Protein AF-A0A850Q3B5-F1 (afdb_monomer)

Sequence (175 aa):
MKPNWQVRRSEFNHDWLKNMYIPKLGTWLNILDDEIEDDDFEKTFVDRIFPGFESQINEALSLPNDFINEMSPRLFINEPPLSNLDASTKDCLSELIHLLWLERYAVNNLVENACSAANEAIESYKRLQEALSSCNDTHDIEMLKPFRNLFLGLLSSCRALSKAVEKFPSEVRVV

Solvent-accessible surface area (backbone atoms only — not comparable to full-atom values): 9658 Å² total; per-residue (Å²): 128,82,48,68,57,55,55,53,49,42,50,50,40,51,56,40,40,56,67,43,49,49,51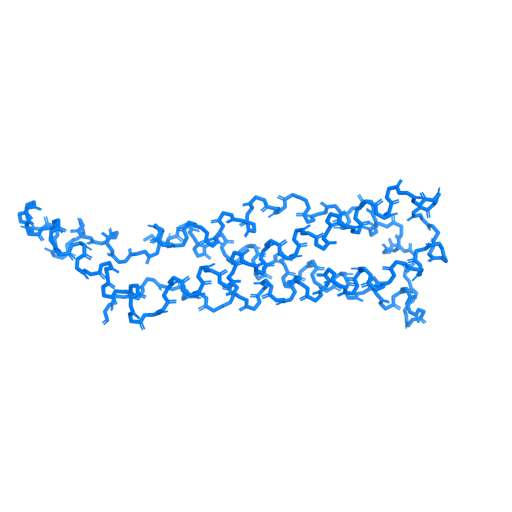,52,52,49,53,50,50,36,39,63,66,72,74,46,91,52,75,71,56,59,74,38,34,66,81,57,53,59,57,52,53,69,80,38,49,65,54,51,54,41,55,40,70,44,39,66,76,62,47,36,56,43,78,50,46,75,36,84,79,51,46,77,53,56,70,72,58,44,54,54,49,30,52,51,52,35,55,52,42,38,63,76,66,43,41,66,60,50,31,52,51,20,44,51,26,30,51,48,23,50,53,33,45,50,56,40,52,56,53,52,74,71,46,94,48,82,84,42,61,80,69,44,40,84,47,46,67,45,55,52,47,26,48,53,26,48,52,47,23,44,57,35,60,63,69,55,74,88,60,67,72,70,131

Mean predicted aligned error: 4.22 Å

Secondary structure (DSSP, 8-state):
---HHHHHHIIIIIIIIIIIIHHHHHHHHHHHTTS---HHHHHHIIIIIGGGGGGGHHHHHHHHHHHHHHH-GGGGTTSTTGGGS-HHHHHHHHHHHHHHHHHHTTHHHHHHHHHHHHHHHHHHHHHHHHHHHT-S-SS-HHHHGGGHHHHHHHHHHHHHHHHHHHTS-SS----

Foldseek 3Di:
DQQPLLVLLCCPQPVDLPPPQLVLLVVLLCVLVVNDDDLVSLQCCVPPRLCVVVVCLVSLQVSLVCCLVRQQPLVCCCPPPNVPDDPVVSVVVSVVQSVCLCVVLVSVVLSVQLNVLSVQLVVLSVVLVVVCVPQPDSSDSVSCSVCSVSSVSNSVSSVSNSVSSVSDDSHRDGD

Structure (mmCIF, N/CA/C/O backbone):
data_AF-A0A850Q3B5-F1
#
_entry.id   AF-A0A850Q3B5-F1
#
loop_
_atom_site.group_PDB
_atom_site.id
_atom_site.type_symbol
_atom_site.label_atom_id
_atom_site.label_alt_id
_atom_site.label_comp_id
_atom_site.label_asym_id
_atom_site.label_entity_id
_atom_site.label_seq_id
_atom_site.pdbx_PDB_ins_code
_atom_site.Cartn_x
_atom_site.Cartn_y
_atom_site.Cartn_z
_atom_site.occupancy
_atom_site.B_iso_or_equiv
_atom_site.auth_seq_id
_atom_site.auth_comp_id
_atom_site.auth_asym_id
_atom_site.auth_atom_id
_atom_site.pdbx_PDB_model_num
ATOM 1 N N . MET A 1 1 ? -13.998 15.457 16.163 1.00 45.38 1 MET A N 1
ATOM 2 C CA . MET A 1 1 ? -12.649 15.475 15.553 1.00 45.38 1 MET A CA 1
ATOM 3 C C . MET A 1 1 ? -12.564 14.233 14.676 1.00 45.38 1 MET A C 1
ATOM 5 O O . MET A 1 1 ? -12.919 13.175 15.180 1.00 45.38 1 MET A O 1
ATOM 9 N N . LYS A 1 2 ? -12.247 14.330 13.374 1.00 51.31 2 LYS A N 1
ATOM 10 C CA . LYS A 1 2 ? -12.023 13.105 12.581 1.00 51.31 2 LYS A CA 1
ATOM 11 C C . LYS A 1 2 ? -10.846 12.354 13.221 1.00 51.31 2 LYS A C 1
AT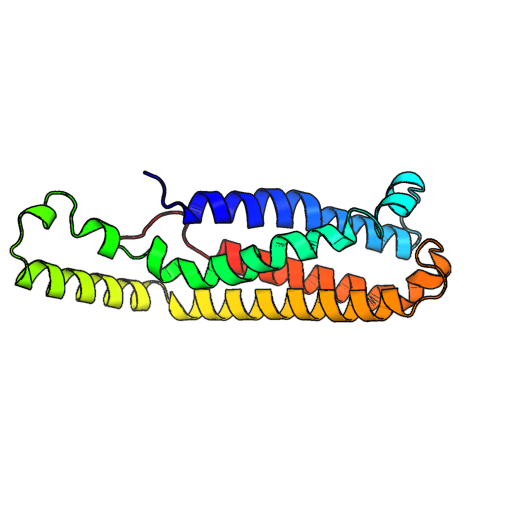OM 13 O O . LYS A 1 2 ? -9.880 13.033 13.576 1.00 51.31 2 LYS A O 1
ATOM 18 N N . PRO A 1 3 ? -10.911 11.023 13.392 1.00 60.62 3 PRO A N 1
ATOM 19 C CA . PRO A 1 3 ? -9.735 10.253 13.774 1.00 60.62 3 PRO A CA 1
ATOM 20 C C . PRO A 1 3 ? -8.606 10.585 12.797 1.00 60.62 3 PRO A C 1
ATOM 22 O O . PRO A 1 3 ? -8.846 10.617 11.585 1.00 60.62 3 PRO A O 1
ATOM 25 N N . ASN A 1 4 ? -7.417 10.879 13.325 1.00 83.56 4 ASN A N 1
ATOM 26 C CA . ASN A 1 4 ? -6.221 11.204 12.542 1.00 83.56 4 ASN A CA 1
ATOM 27 C C . ASN A 1 4 ? -6.009 10.172 11.414 1.00 83.56 4 ASN A C 1
ATOM 29 O O . ASN A 1 4 ? -5.770 10.527 10.260 1.00 83.56 4 ASN A O 1
ATOM 33 N N . TRP A 1 5 ? -6.288 8.907 11.722 1.00 91.81 5 TRP A N 1
ATOM 34 C CA . TRP A 1 5 ? -6.323 7.788 10.796 1.00 91.81 5 TRP A CA 1
ATOM 35 C C . TRP A 1 5 ? -7.065 8.023 9.470 1.00 91.81 5 TRP A C 1
ATOM 37 O O . TRP A 1 5 ? -6.540 7.690 8.412 1.00 91.81 5 TRP A O 1
ATOM 47 N N . GLN A 1 6 ? -8.272 8.603 9.467 1.00 90.69 6 GLN A N 1
ATOM 48 C CA . GLN A 1 6 ? -9.047 8.740 8.222 1.00 90.69 6 GLN A CA 1
ATOM 49 C C . GLN A 1 6 ? -8.441 9.787 7.274 1.00 90.69 6 GLN A C 1
ATOM 51 O O . GLN A 1 6 ? -8.584 9.662 6.057 1.00 90.69 6 GLN A O 1
ATOM 56 N N . VAL A 1 7 ? -7.778 10.812 7.820 1.00 92.25 7 VAL A N 1
ATOM 57 C CA . VAL A 1 7 ? -7.027 11.799 7.028 1.00 92.25 7 VAL A CA 1
ATOM 58 C C . VAL A 1 7 ? -5.812 11.116 6.409 1.00 92.25 7 VAL A C 1
ATOM 60 O O . VAL A 1 7 ? -5.720 11.062 5.186 1.00 92.25 7 VAL A O 1
ATOM 63 N N . ARG A 1 8 ? -4.989 10.469 7.242 1.00 94.69 8 ARG A N 1
ATOM 64 C CA . ARG A 1 8 ? -3.815 9.688 6.822 1.00 94.69 8 ARG A CA 1
ATOM 65 C C . ARG A 1 8 ? -4.146 8.664 5.734 1.00 94.69 8 ARG A C 1
ATOM 67 O O . ARG A 1 8 ? -3.508 8.618 4.688 1.00 94.69 8 ARG A O 1
ATOM 74 N N . ARG A 1 9 ? -5.216 7.887 5.928 1.00 95.38 9 ARG A N 1
ATOM 75 C CA . ARG A 1 9 ? -5.701 6.895 4.959 1.00 95.38 9 ARG A CA 1
ATOM 76 C C . ARG A 1 9 ? -6.092 7.535 3.627 1.00 95.38 9 ARG A C 1
ATOM 78 O O . ARG A 1 9 ? -5.839 6.942 2.581 1.00 95.38 9 ARG A O 1
ATOM 85 N N . SER A 1 10 ? -6.738 8.701 3.647 1.00 95.00 10 SER A N 1
ATOM 86 C CA . SER A 1 10 ? -7.106 9.417 2.420 1.00 95.00 10 SER A CA 1
ATOM 87 C C . SER A 1 10 ? -5.866 9.896 1.670 1.00 95.00 10 SER A C 1
ATOM 89 O O . SER A 1 10 ? -5.730 9.598 0.485 1.00 95.00 10 SER A O 1
ATOM 91 N N . GLU A 1 11 ? -4.951 10.562 2.373 1.00 95.94 11 GLU A N 1
ATOM 92 C CA . GLU A 1 11 ? -3.712 11.098 1.804 1.00 95.94 11 GLU A CA 1
ATOM 93 C C . GLU A 1 11 ? -2.846 9.978 1.212 1.00 95.94 11 GLU A C 1
ATOM 95 O O . GLU A 1 11 ? -2.442 10.038 0.050 1.00 95.94 11 GLU A O 1
ATOM 100 N N . PHE A 1 12 ? -2.633 8.899 1.970 1.00 97.56 12 PHE A N 1
ATOM 101 C CA . PHE A 1 12 ? -1.843 7.758 1.520 1.00 97.56 12 PHE A CA 1
ATOM 102 C C . PHE A 1 12 ? -2.526 6.986 0.384 1.00 97.56 12 PHE A C 1
ATOM 104 O O . PHE A 1 12 ? -1.932 6.774 -0.672 1.00 97.56 12 PHE A O 1
ATOM 111 N N . ASN A 1 13 ? -3.769 6.531 0.575 1.00 97.25 13 ASN A N 1
ATOM 112 C CA . ASN A 1 13 ? -4.390 5.603 -0.369 1.00 97.25 13 ASN A CA 1
ATOM 113 C C . ASN A 1 13 ? -5.010 6.313 -1.574 1.00 97.25 13 ASN A C 1
ATOM 115 O O . ASN A 1 13 ? -4.774 5.910 -2.710 1.00 97.25 13 ASN A O 1
ATOM 119 N N . HIS A 1 14 ? -5.833 7.338 -1.349 1.00 94.88 14 HIS A N 1
ATOM 120 C CA . HIS A 1 14 ? -6.534 8.004 -2.444 1.00 94.88 14 HIS A CA 1
ATOM 121 C C . HIS A 1 14 ? -5.609 8.961 -3.187 1.00 94.88 14 HIS A C 1
ATOM 123 O O . HIS A 1 14 ? -5.431 8.801 -4.394 1.00 94.88 14 HIS A O 1
ATOM 129 N N . ASP A 1 15 ? -5.009 9.915 -2.482 1.00 97.38 15 ASP A N 1
ATOM 130 C CA . ASP A 1 15 ? -4.280 11.003 -3.134 1.00 97.38 15 ASP A CA 1
ATOM 131 C C . ASP A 1 15 ? -2.939 10.518 -3.687 1.00 97.38 15 ASP A C 1
ATOM 133 O O . ASP A 1 15 ? -2.637 10.716 -4.866 1.00 97.38 15 ASP A O 1
ATOM 137 N N . TRP A 1 16 ? -2.157 9.817 -2.865 1.00 98.31 16 TRP A N 1
ATOM 138 C CA . TRP A 1 16 ? -0.833 9.359 -3.262 1.00 98.31 16 TRP A CA 1
ATOM 139 C C . TRP A 1 16 ? -0.862 8.036 -4.041 1.00 98.31 16 TRP A C 1
ATOM 141 O O . TRP A 1 16 ? -0.478 8.003 -5.212 1.00 98.31 16 TRP A O 1
ATOM 151 N N . LEU A 1 17 ? -1.327 6.935 -3.446 1.00 98.06 17 LEU A N 1
ATOM 152 C CA . LEU A 1 17 ? -1.172 5.602 -4.039 1.00 98.06 17 LEU A CA 1
ATOM 153 C C . LEU A 1 17 ? -2.022 5.433 -5.306 1.00 98.06 17 LEU A C 1
ATOM 155 O O . LEU A 1 17 ? -1.494 5.071 -6.358 1.00 98.06 17 LEU A O 1
ATOM 159 N N . LYS A 1 18 ? -3.330 5.707 -5.225 1.00 97.38 18 LYS A N 1
ATOM 160 C CA . LYS A 1 18 ? -4.277 5.494 -6.332 1.00 97.38 18 LYS A CA 1
ATOM 161 C C . LYS A 1 18 ? -4.218 6.553 -7.415 1.00 97.38 18 LYS A C 1
ATOM 163 O O . LYS A 1 18 ? -4.300 6.199 -8.586 1.00 97.38 18 LYS A O 1
ATOM 168 N N . ASN A 1 19 ? -4.162 7.825 -7.033 1.00 97.38 19 ASN A N 1
ATOM 169 C CA . ASN A 1 19 ? -4.299 8.919 -7.991 1.00 97.38 19 ASN A CA 1
ATOM 170 C C . ASN A 1 19 ? -2.953 9.380 -8.555 1.00 97.38 19 ASN A C 1
ATOM 172 O O . ASN A 1 19 ? -2.934 10.012 -9.608 1.00 97.38 19 ASN A O 1
ATOM 176 N N . MET A 1 20 ? -1.836 9.045 -7.901 1.00 97.38 20 MET A N 1
ATOM 177 C CA . MET A 1 20 ? -0.512 9.452 -8.363 1.00 97.38 20 MET A CA 1
ATOM 178 C C . MET A 1 20 ? 0.418 8.270 -8.664 1.00 97.38 20 MET A C 1
ATOM 180 O O . MET A 1 20 ? 0.889 8.165 -9.794 1.00 97.38 20 MET A O 1
ATOM 184 N N . TYR A 1 21 ? 0.711 7.388 -7.706 1.00 98.19 21 TYR A N 1
ATOM 185 C CA . TYR A 1 21 ? 1.782 6.393 -7.858 1.00 98.19 21 TYR A CA 1
ATOM 186 C C . TYR A 1 21 ? 1.412 5.240 -8.808 1.00 98.19 21 TYR A C 1
ATOM 188 O O . TYR A 1 21 ? 2.139 4.968 -9.763 1.00 98.19 21 TYR A O 1
ATOM 196 N N . ILE A 1 22 ? 0.253 4.600 -8.607 1.00 98.50 22 ILE A N 1
ATOM 197 C CA . ILE A 1 22 ? -0.246 3.505 -9.460 1.00 98.50 22 ILE A CA 1
ATOM 198 C C . ILE A 1 22 ? -0.412 3.937 -10.930 1.00 98.50 22 ILE A C 1
ATOM 200 O O . ILE A 1 22 ? 0.026 3.185 -11.802 1.00 98.50 22 ILE A O 1
ATOM 204 N N . PRO A 1 23 ? -1.012 5.103 -11.251 1.00 98.25 23 PRO A N 1
ATOM 205 C CA . PRO A 1 23 ? -1.127 5.567 -12.630 1.00 98.25 23 PRO A CA 1
ATOM 206 C C . PRO A 1 23 ? 0.233 5.786 -13.281 1.00 98.25 23 PRO A C 1
ATOM 208 O O . PRO A 1 23 ? 0.441 5.304 -14.386 1.00 98.25 23 PRO A O 1
ATOM 211 N N . LYS A 1 24 ? 1.182 6.419 -12.578 1.00 98.00 24 LYS A N 1
ATOM 212 C CA . LYS A 1 24 ? 2.543 6.634 -13.091 1.00 98.00 24 LYS A CA 1
ATOM 213 C C . LYS A 1 24 ? 3.284 5.318 -13.343 1.00 98.00 24 LYS A C 1
ATOM 215 O O . LYS A 1 24 ? 3.937 5.187 -14.369 1.00 98.00 24 LYS A O 1
ATOM 220 N N . LEU A 1 25 ? 3.147 4.327 -12.458 1.00 97.50 25 LEU A N 1
ATOM 221 C CA . LEU A 1 25 ? 3.661 2.972 -12.706 1.00 97.50 25 LEU A CA 1
ATOM 222 C C . LEU A 1 25 ? 3.013 2.318 -13.935 1.00 97.50 25 LEU A C 1
ATOM 224 O O . LEU A 1 25 ? 3.681 1.603 -14.674 1.00 97.50 25 LEU A O 1
ATOM 228 N N . GLY A 1 26 ? 1.716 2.551 -14.150 1.00 97.88 26 GLY A N 1
ATOM 229 C CA . GLY A 1 26 ? 1.009 2.098 -15.347 1.00 97.88 26 GLY A CA 1
ATOM 230 C C . GLY A 1 26 ? 1.546 2.751 -16.620 1.00 97.88 26 GLY A C 1
ATOM 231 O O . GLY A 1 26 ? 1.865 2.044 -17.565 1.00 97.88 26 GLY A O 1
ATOM 232 N N . THR A 1 27 ? 1.712 4.076 -16.620 1.00 97.62 27 THR A N 1
ATOM 233 C CA . THR A 1 27 ? 2.324 4.817 -17.733 1.00 97.62 27 THR A CA 1
ATOM 234 C C . THR A 1 27 ? 3.724 4.298 -18.040 1.00 97.62 27 THR A C 1
ATOM 236 O O . THR A 1 27 ? 4.033 4.043 -19.197 1.00 97.62 27 THR A O 1
ATOM 239 N N . TRP A 1 28 ? 4.543 4.068 -17.011 1.00 97.50 28 TRP A N 1
ATOM 240 C CA . TRP A 1 28 ? 5.882 3.509 -17.177 1.00 97.50 28 TRP A CA 1
ATOM 241 C C . TRP A 1 28 ? 5.876 2.134 -17.852 1.00 97.50 28 TRP A C 1
ATOM 243 O O . TRP A 1 28 ? 6.678 1.881 -18.742 1.00 97.50 28 TRP A O 1
ATOM 253 N N . LEU A 1 29 ? 4.951 1.249 -17.472 1.00 97.44 29 LEU A N 1
ATOM 254 C CA . LEU A 1 29 ? 4.816 -0.056 -18.124 1.00 97.44 29 LEU A CA 1
ATOM 255 C C . LEU A 1 29 ? 4.415 0.064 -19.595 1.00 97.44 29 LEU A C 1
ATOM 257 O O . LEU A 1 29 ? 4.965 -0.663 -20.411 1.00 97.44 29 LEU A O 1
ATOM 261 N N . ASN A 1 30 ? 3.515 0.989 -19.931 1.00 97.62 30 ASN A N 1
ATOM 262 C CA . ASN A 1 30 ? 3.125 1.226 -21.321 1.00 97.62 30 ASN A CA 1
ATOM 263 C C . ASN A 1 30 ? 4.302 1.744 -22.163 1.00 97.62 30 ASN A C 1
ATOM 265 O O . ASN A 1 30 ? 4.421 1.375 -23.325 1.00 97.62 30 ASN A O 1
ATOM 269 N N . ILE A 1 31 ? 5.185 2.556 -21.575 1.00 96.00 31 ILE A N 1
ATOM 270 C CA . ILE A 1 31 ? 6.429 2.997 -22.224 1.00 96.00 31 ILE A CA 1
ATOM 271 C C . ILE A 1 31 ? 7.379 1.813 -22.440 1.00 96.00 31 ILE A C 1
ATOM 273 O O . ILE A 1 31 ? 7.882 1.619 -23.540 1.00 96.00 31 ILE A O 1
ATOM 277 N N . LEU A 1 32 ? 7.579 0.963 -21.425 1.00 95.25 32 LEU A N 1
ATOM 278 C CA . LEU A 1 32 ? 8.394 -0.253 -21.571 1.00 95.25 32 LEU A CA 1
ATOM 279 C C . LEU A 1 32 ? 7.844 -1.223 -22.633 1.00 95.25 32 LEU A C 1
ATOM 281 O O . LEU A 1 32 ? 8.607 -2.025 -23.169 1.00 95.25 32 LEU A O 1
ATOM 285 N N . ASP A 1 33 ? 6.541 -1.169 -22.907 1.00 95.19 33 ASP A N 1
ATOM 286 C CA . ASP A 1 33 ? 5.853 -1.981 -23.914 1.00 95.19 33 ASP A CA 1
ATOM 287 C C . ASP A 1 33 ? 5.801 -1.326 -25.305 1.00 95.19 33 ASP A C 1
ATOM 289 O O . ASP A 1 33 ? 5.155 -1.867 -26.203 1.00 95.19 33 ASP A O 1
ATOM 293 N N . ASP A 1 34 ? 6.472 -0.184 -25.494 1.00 94.69 34 ASP A N 1
ATOM 294 C CA . ASP A 1 34 ? 6.436 0.621 -26.722 1.00 94.69 34 ASP A CA 1
ATOM 295 C C . ASP A 1 34 ? 4.999 1.036 -27.128 1.00 94.69 34 ASP A C 1
ATOM 297 O O . ASP A 1 34 ? 4.710 1.292 -28.299 1.00 94.69 34 ASP A O 1
ATOM 301 N N . GLU A 1 35 ? 4.060 1.091 -26.171 1.00 95.50 35 GLU A N 1
ATOM 302 C CA . GLU A 1 35 ? 2.670 1.512 -26.413 1.00 95.50 35 GLU A CA 1
ATOM 303 C C . GLU A 1 35 ? 2.517 3.041 -26.416 1.00 95.50 35 GLU A C 1
ATOM 305 O O . GLU A 1 35 ? 1.571 3.573 -27.005 1.00 95.50 35 GLU A O 1
ATOM 310 N N . ILE A 1 36 ? 3.411 3.748 -25.718 1.00 94.94 36 ILE A N 1
ATOM 311 C CA . ILE A 1 36 ? 3.441 5.209 -25.579 1.00 94.94 36 ILE A CA 1
ATOM 312 C C . ILE A 1 36 ? 4.906 5.665 -25.596 1.00 94.94 36 ILE A C 1
ATOM 314 O O . ILE A 1 36 ? 5.749 5.005 -25.001 1.00 94.94 36 ILE A O 1
ATOM 318 N N . GLU A 1 37 ? 5.183 6.814 -26.212 1.00 91.69 37 GLU A N 1
ATOM 319 C CA . GLU A 1 37 ? 6.483 7.502 -26.163 1.00 91.69 37 GLU A CA 1
ATOM 320 C C . GLU A 1 37 ? 6.341 8.785 -25.323 1.00 91.69 37 GLU A C 1
ATOM 322 O O . GLU A 1 37 ? 5.461 9.609 -25.601 1.00 91.69 37 GLU A O 1
ATOM 327 N N . ASP A 1 38 ? 7.164 8.950 -24.281 1.00 92.56 38 ASP A N 1
ATOM 328 C CA . ASP A 1 38 ? 7.180 10.152 -23.429 1.00 92.56 38 ASP A CA 1
ATOM 329 C C . ASP A 1 38 ? 8.580 10.376 -22.824 1.00 92.56 38 ASP A C 1
ATOM 331 O O . ASP A 1 38 ? 8.837 10.090 -21.651 1.00 92.56 38 ASP A O 1
ATOM 335 N N . ASP A 1 39 ? 9.486 10.932 -23.634 1.00 88.81 39 ASP A N 1
ATOM 336 C CA . ASP A 1 39 ? 10.888 11.200 -23.281 1.00 88.81 39 ASP A CA 1
ATOM 337 C C . ASP A 1 39 ? 11.075 11.990 -21.970 1.00 88.81 39 ASP A C 1
ATOM 339 O O . ASP A 1 39 ? 12.106 11.873 -21.297 1.00 88.81 39 ASP A O 1
ATOM 343 N N . ASP A 1 40 ? 10.135 12.876 -21.627 1.00 90.12 40 ASP A N 1
ATOM 344 C CA . ASP A 1 40 ? 10.220 13.704 -20.420 1.00 90.12 40 ASP A CA 1
ATOM 345 C C . ASP A 1 40 ? 9.833 12.894 -19.177 1.00 90.12 40 ASP A C 1
ATOM 347 O O . ASP A 1 40 ? 10.476 12.996 -18.121 1.00 90.12 40 ASP A O 1
ATOM 351 N N . PHE A 1 41 ? 8.804 12.054 -19.294 1.00 93.25 41 PHE A N 1
ATOM 352 C CA . PHE A 1 41 ? 8.438 11.116 -18.243 1.00 93.25 41 PHE A CA 1
ATOM 353 C C . PHE A 1 41 ? 9.540 10.079 -18.016 1.00 93.25 41 PHE A C 1
ATOM 355 O O . PHE A 1 41 ? 9.909 9.820 -16.869 1.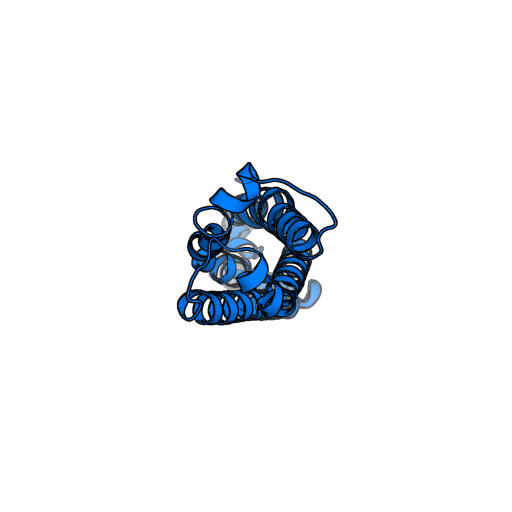00 93.25 41 PHE A O 1
ATOM 362 N N . GLU A 1 42 ? 10.124 9.552 -19.089 1.00 90.69 42 GLU A N 1
ATOM 363 C CA . GLU A 1 42 ? 11.181 8.543 -19.042 1.00 90.69 42 GLU A CA 1
ATOM 364 C C . GLU A 1 42 ? 12.385 8.987 -18.219 1.00 90.69 42 GLU A C 1
ATOM 366 O O . GLU A 1 42 ? 12.771 8.326 -17.251 1.00 90.69 42 GLU A O 1
ATOM 371 N N . LYS A 1 43 ? 12.907 10.180 -18.524 1.00 87.19 43 LYS A N 1
ATOM 372 C CA . LYS A 1 43 ? 14.052 10.777 -17.818 1.00 87.19 43 LYS A CA 1
ATOM 373 C C . LYS A 1 43 ? 13.793 11.009 -16.336 1.00 87.19 43 LYS A C 1
ATOM 375 O O . LYS A 1 43 ? 14.735 11.149 -15.562 1.00 87.19 43 LYS A O 1
ATOM 380 N N . THR A 1 44 ? 12.531 11.137 -15.932 1.00 92.19 44 THR A N 1
ATOM 381 C CA . THR A 1 44 ? 12.177 11.479 -14.551 1.00 92.19 44 THR A CA 1
ATOM 382 C C . THR A 1 44 ? 11.668 10.294 -13.749 1.00 92.19 44 THR A C 1
ATOM 384 O O . THR A 1 44 ? 11.650 10.370 -12.516 1.00 92.19 44 THR A O 1
ATOM 387 N N . PHE A 1 45 ? 11.268 9.199 -14.396 1.00 94.44 45 PHE A N 1
ATOM 388 C CA . PHE A 1 45 ? 10.606 8.106 -13.707 1.00 94.44 45 PHE A CA 1
ATOM 389 C C . PHE A 1 45 ? 11.520 7.427 -12.686 1.00 94.44 45 PHE A C 1
ATOM 391 O O . PHE A 1 45 ? 11.188 7.414 -11.497 1.00 94.44 45 PHE A O 1
ATOM 398 N N . VAL A 1 46 ? 12.675 6.918 -13.120 1.00 91.94 46 VAL A N 1
ATOM 399 C CA . VAL A 1 46 ? 13.583 6.157 -12.247 1.00 91.94 46 VAL A CA 1
ATOM 400 C C . VAL A 1 46 ? 14.175 7.028 -11.137 1.00 91.94 46 VAL A C 1
ATOM 402 O O . VAL A 1 46 ? 14.258 6.585 -9.995 1.00 91.94 46 VAL A O 1
ATOM 405 N N . ASP A 1 47 ? 14.494 8.288 -11.433 1.00 91.50 47 ASP A N 1
ATOM 406 C CA . ASP A 1 47 ? 15.173 9.172 -10.478 1.00 91.50 47 ASP A CA 1
ATOM 407 C C . ASP A 1 47 ? 14.226 9.879 -9.499 1.00 91.50 47 ASP A C 1
ATOM 409 O O . ASP A 1 47 ? 14.643 10.289 -8.415 1.00 91.50 47 ASP A O 1
ATOM 413 N N . ARG A 1 48 ? 12.954 10.088 -9.871 1.00 93.62 48 ARG A N 1
ATOM 414 C CA . ARG A 1 48 ? 12.024 10.919 -9.079 1.00 93.62 48 ARG A CA 1
ATOM 415 C C . ARG A 1 48 ? 10.734 10.222 -8.699 1.00 93.62 48 ARG A C 1
ATOM 417 O O . ARG A 1 48 ? 10.238 10.433 -7.596 1.00 93.62 48 ARG A O 1
ATOM 424 N N . ILE A 1 49 ? 10.149 9.450 -9.610 1.00 94.94 49 ILE A N 1
ATOM 425 C CA . ILE A 1 49 ? 8.841 8.835 -9.377 1.00 94.94 49 ILE A CA 1
ATOM 426 C C . ILE A 1 49 ? 9.015 7.528 -8.617 1.00 94.94 49 ILE A C 1
ATOM 428 O O . ILE A 1 49 ? 8.409 7.367 -7.559 1.00 94.94 49 ILE A O 1
ATOM 432 N N . PHE A 1 50 ? 9.854 6.623 -9.124 1.00 95.81 50 PHE A N 1
ATOM 433 C CA . PHE A 1 50 ? 10.094 5.311 -8.534 1.00 95.81 50 PHE A CA 1
ATOM 434 C C . PHE A 1 50 ? 10.506 5.391 -7.048 1.00 95.81 50 PHE A C 1
ATOM 436 O O . PHE A 1 50 ? 9.807 4.765 -6.241 1.00 95.81 50 PHE A O 1
ATOM 443 N N . PRO A 1 51 ? 11.484 6.233 -6.636 1.00 96.69 51 PRO A N 1
ATOM 444 C CA . PRO A 1 51 ? 11.912 6.354 -5.239 1.00 96.69 51 PRO A CA 1
ATOM 445 C C . PRO A 1 51 ? 10.839 6.942 -4.317 1.00 96.69 51 PRO A C 1
ATOM 447 O O . PRO A 1 51 ? 10.934 6.849 -3.095 1.00 96.69 51 PRO A O 1
ATOM 450 N N . GLY A 1 52 ? 9.775 7.527 -4.882 1.00 96.00 52 GLY A N 1
ATOM 451 C CA . GLY A 1 52 ? 8.657 8.065 -4.117 1.00 96.00 52 GLY A CA 1
ATOM 452 C C . GLY A 1 52 ? 8.000 7.032 -3.196 1.00 96.00 52 GLY A C 1
ATOM 453 O O . GLY A 1 52 ? 7.499 7.412 -2.139 1.00 96.00 52 GLY A O 1
ATOM 454 N N . PHE A 1 53 ? 8.040 5.738 -3.537 1.00 97.38 53 PHE A N 1
ATOM 455 C CA . PHE A 1 53 ? 7.503 4.677 -2.676 1.00 97.38 53 PHE A CA 1
ATOM 456 C C . PHE A 1 53 ? 8.281 4.526 -1.371 1.00 97.38 53 PHE A C 1
ATOM 458 O O . PHE A 1 53 ? 7.670 4.321 -0.325 1.00 97.38 53 PHE A O 1
ATOM 465 N N . GLU A 1 54 ? 9.604 4.694 -1.404 1.00 97.00 54 GLU A N 1
ATOM 466 C CA . GLU A 1 54 ? 10.463 4.584 -0.222 1.00 97.00 54 GLU A CA 1
ATOM 467 C C . GLU A 1 54 ? 10.036 5.561 0.876 1.00 97.00 54 GLU A C 1
ATOM 469 O O . GLU A 1 54 ? 9.913 5.186 2.042 1.00 97.00 54 GLU A O 1
ATOM 474 N N . SER A 1 55 ? 9.678 6.788 0.481 1.00 96.38 55 SER A N 1
ATOM 475 C CA . SER A 1 55 ? 9.176 7.814 1.402 1.00 96.38 55 SER A CA 1
ATOM 476 C C . SER A 1 55 ? 7.855 7.445 2.089 1.00 96.38 55 SER A C 1
ATOM 478 O O . SER A 1 55 ? 7.515 8.028 3.116 1.00 96.38 55 SER A O 1
ATOM 480 N N . GLN A 1 56 ? 7.115 6.479 1.540 1.00 97.50 56 GLN A N 1
ATOM 481 C CA . GLN A 1 56 ? 5.805 6.059 2.032 1.00 97.50 56 GLN A CA 1
ATOM 482 C C . GLN A 1 56 ? 5.812 4.698 2.730 1.00 97.50 56 GLN A C 1
ATOM 484 O O . GLN A 1 56 ? 4.773 4.288 3.244 1.00 97.50 56 GLN A O 1
ATOM 489 N N . ILE A 1 57 ? 6.950 3.995 2.800 1.00 97.69 57 ILE A N 1
ATOM 490 C CA . ILE A 1 57 ? 7.044 2.665 3.433 1.00 97.69 57 ILE A CA 1
ATOM 491 C C . ILE A 1 57 ? 6.536 2.701 4.878 1.00 97.69 57 ILE A C 1
ATOM 493 O O . ILE A 1 57 ? 5.755 1.843 5.289 1.00 97.69 57 ILE A O 1
ATOM 497 N N . ASN A 1 58 ? 6.946 3.716 5.641 1.00 97.00 58 ASN A N 1
ATOM 498 C CA . ASN A 1 58 ? 6.531 3.862 7.036 1.00 97.00 58 ASN A CA 1
ATOM 499 C C . ASN A 1 58 ? 5.017 4.058 7.166 1.00 97.00 58 ASN A C 1
ATOM 501 O O . ASN A 1 58 ? 4.402 3.488 8.065 1.00 97.00 58 ASN A O 1
ATOM 505 N N . GLU A 1 59 ? 4.403 4.827 6.265 1.00 97.06 59 GLU A N 1
ATOM 506 C CA . GLU A 1 59 ? 2.954 5.039 6.276 1.00 97.06 59 GLU A CA 1
ATOM 507 C C . GLU A 1 59 ? 2.208 3.771 5.841 1.00 97.06 59 GLU A C 1
ATOM 509 O O . GLU A 1 59 ? 1.252 3.365 6.495 1.00 97.06 59 GLU A O 1
ATOM 514 N N . ALA A 1 60 ? 2.702 3.069 4.815 1.00 97.12 60 ALA A N 1
ATOM 515 C CA . ALA A 1 60 ? 2.135 1.804 4.351 1.00 97.12 60 ALA A CA 1
ATOM 516 C C . ALA A 1 60 ? 2.096 0.728 5.453 1.00 97.12 60 ALA A C 1
ATOM 518 O O . ALA A 1 60 ? 1.156 -0.066 5.502 1.00 97.12 60 ALA A O 1
ATOM 519 N N . LEU A 1 61 ? 3.099 0.710 6.339 1.00 97.31 61 LEU A N 1
ATOM 520 C CA . LEU A 1 61 ? 3.170 -0.207 7.478 1.00 97.31 61 LEU A CA 1
ATOM 521 C C . LEU A 1 61 ? 2.374 0.281 8.688 1.00 97.31 61 LEU A C 1
ATOM 523 O O . LEU A 1 61 ? 1.693 -0.513 9.332 1.00 97.31 61 LEU A O 1
ATOM 527 N N . SER A 1 62 ? 2.480 1.559 9.045 1.00 96.19 62 SER A N 1
ATOM 528 C CA . SER A 1 62 ? 1.839 2.077 10.260 1.00 96.19 62 SER A CA 1
ATOM 529 C C . SER A 1 62 ? 0.328 2.207 10.104 1.00 96.19 62 SER A C 1
ATOM 531 O O . SER A 1 62 ? -0.398 1.868 11.031 1.00 96.19 62 SER A O 1
ATOM 533 N N . LEU A 1 63 ? -0.172 2.587 8.924 1.00 96.25 63 LEU A N 1
ATOM 534 C CA . LEU A 1 63 ? -1.597 2.828 8.713 1.00 96.25 63 LEU A CA 1
ATOM 535 C C . LEU A 1 63 ? -2.473 1.604 9.070 1.00 96.25 63 LEU A C 1
ATOM 537 O O . LEU A 1 63 ? -3.437 1.778 9.820 1.00 96.25 63 LEU A O 1
ATOM 541 N N . PRO A 1 64 ? -2.177 0.363 8.626 1.00 96.44 64 PRO A N 1
ATOM 542 C CA . PRO A 1 64 ? -2.923 -0.811 9.083 1.00 96.44 64 PRO A CA 1
ATOM 543 C C . PRO A 1 64 ? -2.712 -1.136 10.569 1.00 96.44 64 PRO A C 1
ATOM 545 O O . PRO A 1 64 ? -3.669 -1.497 11.251 1.00 96.44 64 PRO A O 1
ATOM 548 N N . ASN A 1 65 ? -1.483 -0.996 11.077 1.00 94.75 65 ASN A N 1
ATOM 549 C CA . ASN A 1 65 ? -1.134 -1.340 12.461 1.00 94.75 65 ASN A CA 1
ATOM 550 C C . ASN A 1 65 ? -1.807 -0.414 13.488 1.00 94.75 65 ASN A C 1
ATOM 552 O O . ASN A 1 65 ? -2.229 -0.861 14.555 1.00 94.75 65 ASN A O 1
ATOM 556 N N . ASP A 1 66 ? -1.963 0.862 13.148 1.00 95.19 66 ASP A N 1
ATOM 557 C CA . ASP A 1 66 ? -2.563 1.866 14.023 1.00 95.19 66 ASP A CA 1
ATOM 558 C C . ASP A 1 66 ? -4.099 1.818 14.000 1.00 95.19 66 ASP A C 1
ATOM 560 O O . ASP A 1 66 ? -4.745 2.323 14.923 1.00 95.19 66 ASP A O 1
ATOM 564 N N . PHE A 1 67 ? -4.704 1.174 12.990 1.00 94.81 67 PHE A N 1
ATOM 565 C CA . PHE A 1 67 ? -6.154 1.180 12.762 1.00 94.81 67 PHE A CA 1
ATOM 566 C C . PHE A 1 67 ? -6.951 0.776 14.006 1.00 94.81 67 PHE A C 1
ATOM 568 O O . PHE A 1 67 ? -7.876 1.478 14.406 1.00 94.81 67 PHE A O 1
ATOM 575 N N . ILE A 1 68 ? -6.586 -0.333 14.653 1.00 94.19 68 ILE A N 1
ATOM 576 C CA . ILE A 1 68 ? -7.305 -0.832 15.836 1.00 94.19 68 ILE A CA 1
ATOM 577 C C . ILE A 1 68 ? -7.291 0.204 16.961 1.00 94.19 68 ILE A C 1
ATOM 579 O O . ILE A 1 68 ? -8.297 0.406 17.639 1.00 94.19 68 ILE A O 1
ATOM 583 N N . ASN A 1 69 ? -6.163 0.882 17.155 1.00 92.12 69 ASN A N 1
ATOM 584 C CA . ASN A 1 69 ? -6.007 1.843 18.235 1.00 92.12 69 ASN A CA 1
ATOM 585 C C . ASN A 1 69 ? -6.721 3.164 17.940 1.00 92.12 69 ASN A C 1
ATOM 587 O O . ASN A 1 69 ? -7.340 3.724 18.845 1.00 92.12 69 ASN A O 1
ATOM 591 N N . GLU A 1 70 ? -6.662 3.631 16.693 1.00 92.25 70 GLU A N 1
ATOM 592 C CA . GLU A 1 70 ? -7.210 4.923 16.271 1.00 92.25 70 GLU A CA 1
ATOM 593 C C . GLU A 1 70 ? -8.690 4.879 15.863 1.00 92.25 70 GLU A C 1
ATOM 595 O O . GLU A 1 70 ? -9.343 5.921 15.824 1.00 92.25 70 GLU A O 1
ATOM 600 N N . MET A 1 71 ? -9.233 3.696 15.563 1.00 92.62 71 MET A N 1
ATOM 601 C CA . MET A 1 71 ? -10.612 3.531 15.082 1.00 92.62 71 MET A CA 1
ATOM 602 C C . MET A 1 71 ? -11.483 2.665 15.995 1.00 92.62 71 MET A C 1
ATOM 604 O O . MET A 1 71 ? -12.648 2.426 15.675 1.00 92.62 71 MET A O 1
ATOM 608 N N . SER A 1 72 ? -10.964 2.211 17.140 1.00 92.88 72 SER A N 1
ATOM 609 C CA . SER A 1 72 ? -11.776 1.482 18.116 1.00 92.88 72 SER A CA 1
ATOM 610 C C . SER A 1 72 ? -12.823 2.404 18.761 1.00 92.88 72 SER A C 1
ATOM 612 O O . SER A 1 72 ? -12.475 3.484 19.250 1.00 92.88 72 SER A O 1
ATOM 614 N N . PRO A 1 73 ? -14.094 1.975 18.876 1.00 92.19 73 PRO A N 1
ATOM 615 C CA . PRO A 1 73 ? -15.128 2.746 19.568 1.00 92.19 73 PRO A CA 1
ATOM 616 C C . PRO A 1 73 ? -14.828 3.038 21.044 1.00 92.19 73 PRO A C 1
ATOM 618 O O . PRO A 1 73 ? -15.443 3.935 21.619 1.00 92.19 73 PRO A O 1
ATOM 621 N N . ARG A 1 74 ? -13.858 2.336 21.652 1.00 92.19 74 ARG A N 1
ATOM 622 C CA . ARG A 1 74 ? -13.379 2.611 23.018 1.00 92.19 74 ARG A CA 1
ATOM 623 C C . ARG A 1 74 ? -12.939 4.063 23.219 1.00 92.19 74 ARG A C 1
ATOM 625 O O . ARG A 1 74 ? -12.987 4.572 24.333 1.00 92.19 74 ARG A O 1
ATOM 632 N N . LEU A 1 75 ? -12.549 4.744 22.139 1.00 90.25 75 LEU A N 1
ATOM 633 C CA . LEU A 1 75 ? -12.173 6.157 22.154 1.00 90.25 75 LEU A CA 1
ATOM 634 C C . LEU A 1 75 ? -13.292 7.066 22.679 1.00 90.25 75 LEU A C 1
ATOM 636 O O . LEU A 1 75 ? -13.006 8.129 23.221 1.00 90.25 75 LEU A O 1
ATOM 640 N N . PHE A 1 76 ? -14.551 6.637 22.576 1.00 90.12 76 PHE A N 1
ATOM 641 C CA . PHE A 1 76 ? -15.704 7.412 23.025 1.00 90.12 76 PHE A CA 1
ATOM 642 C C . PHE A 1 76 ? -16.135 7.115 24.467 1.00 90.12 76 PHE A C 1
ATOM 644 O O . PHE A 1 76 ? -17.111 7.697 24.932 1.00 90.12 76 PHE A O 1
ATOM 651 N N . ILE A 1 77 ? -15.438 6.244 25.212 1.00 91.94 77 ILE A N 1
ATOM 652 C CA . ILE A 1 77 ? -15.858 5.879 26.581 1.00 91.94 77 ILE A CA 1
ATOM 653 C C . ILE A 1 77 ? -15.833 7.074 27.549 1.00 91.94 77 ILE A C 1
ATOM 655 O O . ILE A 1 77 ? -16.591 7.129 28.517 1.00 91.94 77 ILE A O 1
ATOM 659 N N . ASN A 1 78 ? -14.972 8.052 27.265 1.00 90.62 78 ASN A N 1
ATOM 660 C CA . ASN A 1 78 ? -14.835 9.277 28.048 1.00 90.62 78 ASN A CA 1
ATOM 661 C C . ASN A 1 78 ? -15.731 10.414 27.547 1.00 90.62 78 ASN A C 1
ATOM 663 O O . ASN A 1 78 ? -15.713 11.493 28.137 1.00 90.62 78 ASN A O 1
ATOM 667 N N . GLU A 1 79 ? -16.531 10.177 26.507 1.00 90.88 79 GLU A N 1
ATOM 668 C CA . GLU A 1 79 ? -17.459 11.160 25.957 1.00 90.88 79 GLU A CA 1
ATOM 669 C C . GLU A 1 79 ? -18.854 11.017 26.590 1.00 90.88 79 GLU A C 1
ATOM 671 O O . GLU A 1 79 ? -19.284 9.906 26.930 1.00 90.88 79 GLU A O 1
ATOM 676 N N . PRO A 1 80 ? -19.607 12.115 26.780 1.00 89.69 80 PRO A N 1
ATOM 677 C CA . PRO A 1 80 ? -20.988 12.036 27.244 1.00 89.69 80 PRO A CA 1
ATOM 678 C C . PRO A 1 80 ? -21.875 11.198 26.296 1.00 89.69 80 PRO A C 1
ATOM 680 O O . PRO A 1 80 ? -21.733 11.306 25.078 1.00 89.69 80 PRO A O 1
ATOM 683 N N . PRO A 1 81 ? -22.831 10.399 26.816 1.00 89.94 81 PRO A N 1
ATOM 684 C CA . PRO A 1 81 ? -23.203 10.271 28.229 1.00 89.94 81 PRO A CA 1
ATOM 685 C C . PRO A 1 81 ? -22.346 9.269 29.027 1.00 89.94 81 PRO A C 1
ATOM 687 O O . PRO A 1 81 ? -22.493 9.196 30.247 1.00 89.94 81 PRO A O 1
ATOM 690 N N . LEU A 1 82 ? -21.467 8.506 28.367 1.00 90.75 82 LEU A N 1
ATOM 691 C CA . LEU A 1 82 ? -20.663 7.434 28.975 1.00 90.75 82 LEU A CA 1
ATOM 692 C C . LEU A 1 82 ? -19.625 7.967 29.971 1.00 90.75 82 LEU A C 1
ATOM 694 O O . LEU A 1 82 ? -19.285 7.299 30.948 1.00 90.75 82 LEU A O 1
ATOM 698 N N . SER A 1 83 ? -19.200 9.216 29.788 1.00 92.81 83 SER A N 1
ATOM 699 C CA . SER A 1 83 ? -18.313 9.939 30.698 1.00 92.81 83 SER A CA 1
ATOM 700 C C . SER A 1 83 ? -18.803 9.994 32.153 1.00 92.81 83 SER A C 1
ATOM 702 O O . SER A 1 83 ? -17.977 10.145 33.053 1.00 92.81 83 SER A O 1
ATOM 704 N N . ASN A 1 84 ? -20.107 9.839 32.405 1.00 92.38 84 ASN A N 1
ATOM 705 C CA . ASN A 1 84 ? -20.701 9.900 33.746 1.00 92.38 84 ASN A CA 1
ATOM 706 C C . ASN A 1 84 ? -20.681 8.561 34.500 1.00 92.38 84 ASN A C 1
ATOM 708 O O . ASN A 1 84 ? -21.041 8.520 35.674 1.00 92.38 84 ASN A O 1
ATOM 712 N N . LEU A 1 85 ? -20.297 7.469 33.835 1.00 93.25 85 LEU A N 1
ATOM 713 C CA . LEU A 1 85 ? -20.175 6.156 34.462 1.00 93.25 85 LEU A CA 1
ATOM 714 C C . LEU A 1 85 ? -18.974 6.122 35.420 1.00 93.25 85 LEU A C 1
ATOM 716 O O . LEU A 1 85 ? -17.984 6.840 35.232 1.00 93.25 85 LEU A O 1
ATOM 720 N N . ASP A 1 86 ? -19.049 5.273 36.444 1.00 96.00 86 ASP A N 1
ATOM 721 C CA . ASP A 1 86 ? -17.916 5.017 37.330 1.00 96.00 86 ASP A CA 1
ATOM 722 C C . ASP A 1 86 ? -16.774 4.305 36.580 1.00 96.00 86 ASP A C 1
ATOM 724 O O . ASP A 1 86 ? -16.972 3.711 35.517 1.00 96.00 86 ASP A O 1
ATOM 728 N N . ALA A 1 87 ? -15.562 4.372 37.135 1.00 93.81 87 ALA A N 1
ATOM 729 C CA . ALA A 1 87 ? -14.364 3.835 36.490 1.00 93.81 87 ALA A CA 1
ATOM 730 C C . ALA A 1 87 ? -14.466 2.328 36.199 1.00 93.81 87 ALA A C 1
ATOM 732 O O . ALA A 1 87 ? -14.123 1.898 35.102 1.00 93.81 87 ALA A O 1
ATOM 733 N N . SER A 1 88 ? -15.011 1.539 37.132 1.00 95.44 88 SER A N 1
ATOM 734 C CA . SER A 1 88 ? -15.122 0.089 36.949 1.00 95.44 88 SER A CA 1
ATOM 735 C C . SER A 1 88 ? -16.083 -0.259 35.815 1.00 95.44 88 SER A C 1
ATOM 737 O O . SER A 1 88 ? -15.805 -1.167 35.028 1.00 95.44 88 SER A O 1
ATOM 739 N N . THR A 1 89 ? -17.201 0.462 35.709 1.00 94.25 89 THR A N 1
ATOM 740 C CA . THR A 1 89 ? -18.152 0.280 34.609 1.00 94.25 89 THR A CA 1
ATOM 741 C C . THR A 1 89 ? -17.550 0.709 33.272 1.00 94.25 89 THR A C 1
ATOM 743 O O . THR A 1 89 ? -17.743 0.012 32.275 1.00 94.25 89 THR A O 1
ATOM 746 N N . LYS A 1 90 ? -16.793 1.815 33.229 1.00 94.25 90 LYS A N 1
ATOM 747 C CA . LYS A 1 90 ? -16.108 2.269 32.007 1.00 94.25 90 LYS A CA 1
ATOM 748 C C . LYS A 1 90 ? -15.105 1.250 31.498 1.00 94.25 90 LYS A C 1
ATOM 750 O O . LYS A 1 90 ? -15.130 0.958 30.309 1.00 94.25 90 LYS A O 1
ATOM 755 N N . ASP A 1 91 ? -14.273 0.698 32.375 1.00 94.00 91 ASP A N 1
ATOM 756 C CA . ASP A 1 91 ? -13.254 -0.279 31.985 1.00 94.00 91 ASP A CA 1
ATOM 757 C C . ASP A 1 91 ? -13.902 -1.529 31.377 1.00 94.00 91 ASP A C 1
ATOM 759 O O . ASP A 1 91 ? -13.543 -1.954 30.278 1.00 94.00 91 ASP A O 1
ATOM 763 N N . CYS A 1 92 ? -14.935 -2.059 32.041 1.00 95.12 92 CYS A N 1
ATOM 764 C CA . CYS A 1 92 ? -15.690 -3.213 31.555 1.00 95.12 92 CYS A CA 1
ATOM 765 C C . CYS A 1 92 ? -16.381 -2.930 30.209 1.00 95.12 92 CYS A C 1
ATOM 767 O O . CYS A 1 92 ? -16.278 -3.719 29.268 1.00 95.12 92 CYS A O 1
ATOM 769 N N . LEU A 1 93 ? -17.068 -1.789 30.092 1.00 93.50 93 LEU A N 1
ATOM 770 C CA . LEU A 1 93 ? -17.802 -1.418 28.884 1.00 93.50 93 LEU A CA 1
ATOM 771 C C . LEU A 1 93 ? -16.865 -1.113 27.707 1.00 93.50 93 LEU A C 1
ATOM 773 O O . LEU A 1 93 ? -17.156 -1.506 26.580 1.00 93.50 93 LEU A O 1
ATOM 777 N N . SER A 1 94 ? -15.745 -0.437 27.965 1.00 93.50 94 SER A N 1
ATOM 778 C CA . SER A 1 94 ? -14.704 -0.126 26.982 1.00 93.50 94 SER A CA 1
ATOM 779 C C . SER A 1 94 ? -14.175 -1.397 26.320 1.00 93.50 94 SER A C 1
ATOM 781 O O . SER A 1 94 ? -14.169 -1.501 25.090 1.00 93.50 94 SER A O 1
ATOM 783 N N . GLU A 1 95 ? -13.806 -2.388 27.137 1.00 94.06 95 GLU A N 1
ATOM 784 C CA . GLU A 1 95 ? -13.288 -3.667 26.655 1.00 94.06 95 GLU A CA 1
ATOM 785 C C . GLU A 1 95 ? -14.364 -4.456 25.902 1.00 94.06 95 GLU A C 1
ATOM 787 O O . GLU A 1 95 ? -14.130 -4.937 24.794 1.00 94.06 95 GLU A O 1
ATOM 792 N N . LEU A 1 96 ? -15.586 -4.521 26.442 1.00 94.19 96 LEU A N 1
ATOM 793 C CA . LEU A 1 96 ? -16.687 -5.230 25.793 1.00 94.19 96 LEU A CA 1
ATOM 794 C C . LEU A 1 96 ? -17.021 -4.642 24.415 1.00 94.19 96 LEU A C 1
ATOM 796 O O . LEU A 1 96 ? -17.174 -5.386 23.447 1.00 94.19 96 LEU A O 1
ATOM 800 N N . ILE A 1 97 ? -17.128 -3.314 24.306 1.00 93.50 97 ILE A N 1
ATOM 801 C CA . ILE A 1 97 ? -17.399 -2.640 23.031 1.00 93.50 97 ILE A CA 1
ATOM 802 C C . ILE A 1 97 ? -16.255 -2.896 22.043 1.00 93.50 97 ILE A C 1
ATOM 804 O O . ILE A 1 97 ? -16.513 -3.139 20.862 1.00 93.50 97 ILE A O 1
ATOM 808 N N . HIS A 1 98 ? -15.006 -2.852 22.512 1.00 93.94 98 HIS A N 1
ATOM 809 C CA . HIS A 1 98 ? -13.840 -3.119 21.682 1.00 93.94 98 HIS A CA 1
ATOM 810 C C . HIS A 1 98 ? -13.873 -4.535 21.094 1.00 93.94 98 HIS A C 1
ATOM 812 O O . HIS A 1 98 ? -13.784 -4.686 19.874 1.00 93.94 98 HIS A O 1
ATOM 818 N N . LEU A 1 99 ? -14.079 -5.552 21.933 1.00 94.50 99 LEU A N 1
ATOM 819 C CA . LEU A 1 99 ? -14.154 -6.950 21.506 1.00 94.50 99 LEU A CA 1
ATOM 820 C C . LEU A 1 99 ? -15.328 -7.193 20.547 1.00 94.50 99 LEU A C 1
ATOM 822 O O . LEU A 1 99 ? -15.154 -7.814 19.501 1.00 94.50 99 LEU A O 1
ATOM 826 N N . LEU A 1 100 ? -16.512 -6.644 20.843 1.00 93.00 100 LEU A N 1
ATOM 827 C CA . LEU A 1 100 ? -17.677 -6.758 19.957 1.00 93.00 100 LEU A CA 1
ATOM 828 C C . LEU A 1 100 ? -17.429 -6.128 18.583 1.00 93.00 100 LEU A C 1
ATOM 830 O O . LEU A 1 100 ? -17.875 -6.661 17.566 1.00 93.00 100 LEU A O 1
ATOM 834 N N . TRP A 1 101 ? -16.731 -4.994 18.545 1.00 94.62 101 TRP A N 1
ATOM 835 C CA . TRP A 1 101 ? -16.365 -4.322 17.304 1.00 94.62 101 TRP A CA 1
ATOM 836 C C . TRP A 1 101 ? -15.358 -5.137 16.482 1.00 94.62 101 TRP A C 1
ATOM 838 O O . TRP A 1 101 ? -15.561 -5.292 15.274 1.00 94.62 101 TRP A O 1
ATOM 848 N N . LEU A 1 102 ? -14.325 -5.696 17.128 1.00 94.06 102 LEU A N 1
ATOM 849 C CA . LEU A 1 102 ? -13.337 -6.556 16.468 1.00 94.06 102 LEU A CA 1
ATOM 850 C C . LEU A 1 102 ? -14.009 -7.742 15.765 1.00 94.06 102 LEU A C 1
ATOM 852 O O . LEU A 1 102 ? -13.740 -7.985 14.585 1.00 94.06 102 LEU A O 1
ATOM 856 N N . GLU A 1 103 ? -14.917 -8.423 16.469 1.00 92.75 103 GLU A N 1
ATOM 857 C CA . GLU A 1 103 ? -15.650 -9.587 15.964 1.00 92.75 103 GLU A CA 1
ATOM 858 C C . GLU A 1 103 ? -16.634 -9.215 14.846 1.00 92.75 103 GLU A C 1
ATOM 860 O O . GLU A 1 103 ? -16.605 -9.788 13.757 1.00 92.75 103 GLU A O 1
ATOM 865 N N . ARG A 1 104 ? -17.493 -8.210 15.071 1.00 90.69 104 ARG A N 1
ATOM 866 C CA . ARG A 1 104 ? -18.577 -7.860 14.135 1.00 90.69 104 ARG A CA 1
ATOM 867 C C . ARG A 1 104 ? -18.071 -7.394 12.773 1.00 90.69 104 ARG A C 1
ATOM 869 O O . ARG A 1 104 ? -18.725 -7.650 11.763 1.00 90.69 104 ARG A O 1
ATOM 876 N N . TYR A 1 105 ? -16.944 -6.690 12.742 1.00 90.06 105 TYR A N 1
ATOM 877 C CA . TYR A 1 105 ? -16.392 -6.118 11.513 1.00 90.06 105 TYR A CA 1
ATOM 878 C C . TYR A 1 105 ? -15.169 -6.878 10.988 1.00 90.06 105 TYR A C 1
ATOM 880 O O . TYR A 1 105 ? -14.531 -6.401 10.050 1.00 90.06 105 TYR A O 1
ATOM 888 N N . ALA A 1 106 ? -14.855 -8.047 11.565 1.00 93.06 106 ALA A N 1
ATOM 889 C CA . ALA A 1 106 ? -13.684 -8.855 11.221 1.00 93.06 106 ALA A CA 1
ATOM 890 C C . ALA A 1 106 ? -12.400 -8.007 11.141 1.00 93.06 106 ALA A C 1
ATOM 892 O O . ALA A 1 106 ? -11.605 -8.128 10.206 1.00 93.06 106 ALA A O 1
ATOM 893 N N . VAL A 1 107 ? -12.221 -7.101 12.109 1.00 93.88 107 VAL A N 1
ATOM 894 C CA . VAL A 1 107 ? -11.182 -6.062 12.065 1.00 93.88 107 VAL A CA 1
ATOM 895 C C . VAL A 1 107 ? -9.787 -6.670 11.985 1.00 93.88 107 VAL A C 1
ATOM 897 O O . VAL A 1 107 ? -8.966 -6.201 11.201 1.00 93.88 107 VAL A O 1
ATOM 900 N N . ASN A 1 108 ? -9.540 -7.742 12.739 1.00 95.25 108 ASN A N 1
ATOM 901 C CA . ASN A 1 108 ? -8.258 -8.444 12.718 1.00 95.25 108 ASN A CA 1
ATOM 902 C C . ASN A 1 108 ? -7.916 -8.935 11.305 1.00 95.25 108 ASN A C 1
ATOM 904 O O . ASN A 1 108 ? -6.806 -8.709 10.837 1.00 95.25 108 ASN A O 1
ATOM 908 N N . ASN A 1 109 ? -8.896 -9.481 10.578 1.00 96.50 109 ASN A N 1
ATOM 909 C CA . ASN A 1 109 ? -8.700 -9.920 9.196 1.00 96.50 109 ASN A CA 1
ATOM 910 C C . ASN A 1 109 ? -8.430 -8.735 8.258 1.00 96.50 109 ASN A C 1
ATOM 912 O O . ASN A 1 109 ? -7.667 -8.866 7.306 1.00 96.50 109 ASN A O 1
ATOM 916 N N . LEU A 1 110 ? -9.066 -7.577 8.472 1.00 96.12 110 LEU A N 1
ATOM 917 C CA . LEU A 1 110 ? -8.792 -6.379 7.667 1.00 96.12 110 LEU A CA 1
ATOM 918 C C . LEU A 1 110 ? -7.350 -5.902 7.857 1.00 96.12 110 LEU A C 1
ATOM 920 O O . LEU A 1 110 ? -6.661 -5.644 6.869 1.00 96.12 110 LEU A O 1
ATOM 924 N N . VAL A 1 111 ? -6.901 -5.829 9.111 1.00 97.44 111 VAL A N 1
ATOM 925 C CA . VAL A 1 111 ? -5.536 -5.428 9.465 1.00 97.44 111 VAL A CA 1
ATOM 926 C C . VAL A 1 111 ? -4.522 -6.422 8.918 1.00 97.44 111 VAL A C 1
ATOM 928 O O . VAL A 1 111 ? -3.601 -6.006 8.227 1.00 97.44 111 VAL A O 1
ATOM 931 N N . GLU A 1 112 ? -4.719 -7.721 9.137 1.00 97.81 112 GLU A N 1
ATOM 932 C CA . GLU A 1 112 ? -3.824 -8.768 8.636 1.00 97.81 112 GLU A CA 1
ATOM 933 C C . GLU A 1 112 ? -3.684 -8.711 7.109 1.00 97.81 112 GLU A C 1
ATOM 935 O O . GLU A 1 112 ? -2.569 -8.671 6.588 1.00 97.81 112 GLU A O 1
ATOM 940 N N . ASN A 1 113 ? -4.805 -8.609 6.386 1.00 98.00 113 ASN A N 1
ATOM 941 C CA . ASN A 1 113 ? -4.792 -8.502 4.928 1.00 98.00 113 ASN A CA 1
ATOM 942 C C . ASN A 1 113 ? -4.054 -7.245 4.443 1.00 98.00 113 ASN A C 1
ATOM 944 O O . ASN A 1 113 ? -3.294 -7.310 3.477 1.00 98.00 113 ASN A O 1
ATOM 948 N N . ALA A 1 114 ? -4.276 -6.096 5.087 1.00 98.12 114 ALA A N 1
ATOM 949 C CA . ALA A 1 114 ? -3.617 -4.849 4.713 1.00 98.12 114 ALA A CA 1
ATOM 950 C C . ALA A 1 114 ? -2.120 -4.857 5.056 1.00 98.12 114 ALA A C 1
ATOM 952 O O . ALA A 1 114 ? -1.317 -4.435 4.226 1.00 98.12 114 ALA A O 1
ATOM 953 N N . CYS A 1 115 ? -1.730 -5.398 6.213 1.00 98.25 115 CYS A N 1
ATOM 954 C CA . CYS A 1 115 ? -0.331 -5.609 6.585 1.00 98.25 115 CYS A CA 1
ATOM 955 C C . CYS A 1 115 ? 0.374 -6.547 5.600 1.00 98.25 115 CYS A C 1
ATOM 957 O O . CYS A 1 115 ? 1.484 -6.254 5.159 1.00 98.25 115 CYS A O 1
ATOM 959 N N . SER A 1 116 ? -0.263 -7.660 5.223 1.00 98.44 116 SER A N 1
ATOM 960 C CA . SER A 1 116 ? 0.298 -8.590 4.238 1.00 98.44 116 SER A CA 1
ATOM 961 C C . SER A 1 116 ? 0.499 -7.905 2.888 1.00 98.44 116 SER A C 1
ATOM 963 O O . SER A 1 116 ? 1.594 -7.953 2.334 1.00 98.44 116 SER A O 1
ATOM 965 N N . ALA A 1 117 ? -0.513 -7.187 2.394 1.00 98.56 117 ALA A N 1
ATOM 966 C CA . ALA A 1 117 ? -0.413 -6.472 1.124 1.00 98.56 117 ALA A CA 1
ATOM 967 C C . ALA A 1 117 ? 0.642 -5.347 1.158 1.00 98.56 117 ALA A C 1
ATOM 969 O O . ALA A 1 117 ? 1.322 -5.106 0.160 1.00 98.56 117 ALA A O 1
ATOM 970 N N . ALA A 1 118 ? 0.810 -4.672 2.301 1.00 98.50 118 ALA A N 1
ATOM 971 C CA . ALA A 1 118 ? 1.853 -3.665 2.487 1.00 98.50 118 ALA A CA 1
ATOM 972 C C . ALA A 1 118 ? 3.246 -4.294 2.395 1.00 98.50 118 ALA A C 1
ATOM 974 O O . ALA A 1 118 ? 4.086 -3.816 1.633 1.00 98.50 118 ALA A O 1
ATOM 975 N N . ASN A 1 119 ? 3.466 -5.403 3.106 1.00 98.50 119 ASN A N 1
ATOM 976 C CA . ASN A 1 119 ? 4.719 -6.149 3.043 1.00 98.50 119 ASN A CA 1
ATOM 977 C C . ASN A 1 119 ? 5.011 -6.651 1.623 1.00 98.50 119 ASN A C 1
ATOM 979 O O . ASN A 1 119 ? 6.124 -6.483 1.141 1.00 98.50 119 ASN A O 1
ATOM 983 N N . GLU A 1 120 ? 4.023 -7.193 0.910 1.00 98.56 120 GLU A N 1
ATOM 984 C CA . GLU A 1 120 ? 4.200 -7.631 -0.481 1.00 98.56 120 GLU A CA 1
ATOM 985 C C . GLU A 1 120 ? 4.601 -6.485 -1.418 1.00 98.56 120 GLU A C 1
ATOM 987 O O . GLU A 1 120 ? 5.482 -6.658 -2.265 1.00 98.56 120 GLU A O 1
ATOM 992 N N . ALA A 1 121 ? 3.992 -5.304 -1.267 1.00 98.56 121 ALA A N 1
ATOM 993 C CA . ALA A 1 121 ? 4.354 -4.124 -2.048 1.00 98.56 121 ALA A CA 1
ATOM 994 C C . ALA A 1 121 ? 5.783 -3.654 -1.739 1.00 98.56 121 ALA A C 1
ATOM 996 O O . ALA A 1 121 ? 6.547 -3.383 -2.665 1.00 98.56 121 ALA A O 1
ATOM 997 N N . ILE A 1 122 ? 6.169 -3.636 -0.461 1.00 98.62 122 ILE A N 1
ATOM 998 C CA . ILE A 1 122 ? 7.523 -3.282 -0.013 1.00 98.62 122 ILE A CA 1
ATOM 999 C C . ILE A 1 122 ? 8.558 -4.274 -0.547 1.00 98.62 122 ILE A C 1
ATOM 1001 O O . ILE A 1 122 ? 9.583 -3.861 -1.082 1.00 98.62 122 ILE A O 1
ATOM 1005 N N . GLU A 1 123 ? 8.298 -5.575 -0.452 1.00 98.50 123 GLU A N 1
ATOM 1006 C CA . GLU A 1 123 ? 9.212 -6.600 -0.959 1.00 98.50 123 GLU A CA 1
ATOM 1007 C C . GLU A 1 123 ? 9.317 -6.560 -2.489 1.00 98.50 123 GLU A C 1
ATOM 1009 O O . GLU A 1 123 ? 10.405 -6.721 -3.040 1.00 98.50 123 GLU A O 1
ATOM 1014 N N . SER A 1 124 ? 8.216 -6.278 -3.193 1.00 98.44 124 SER A N 1
ATOM 1015 C CA . SER A 1 124 ? 8.237 -6.060 -4.647 1.00 98.44 124 SER A CA 1
ATOM 1016 C C . SER A 1 124 ? 9.076 -4.833 -5.018 1.00 98.44 124 SER A C 1
ATOM 1018 O O . SER A 1 124 ? 9.862 -4.892 -5.962 1.00 98.44 124 SER A O 1
ATOM 1020 N N . TYR A 1 125 ? 8.942 -3.744 -4.254 1.00 98.56 125 TYR A N 1
ATOM 1021 C CA . TYR A 1 125 ? 9.724 -2.523 -4.436 1.00 98.56 125 TYR A CA 1
ATOM 1022 C C . TYR A 1 125 ? 11.218 -2.775 -4.213 1.00 98.56 125 TYR A C 1
ATOM 1024 O O . TYR A 1 125 ? 12.015 -2.453 -5.089 1.00 98.56 125 TYR A O 1
ATOM 1032 N N . LYS A 1 126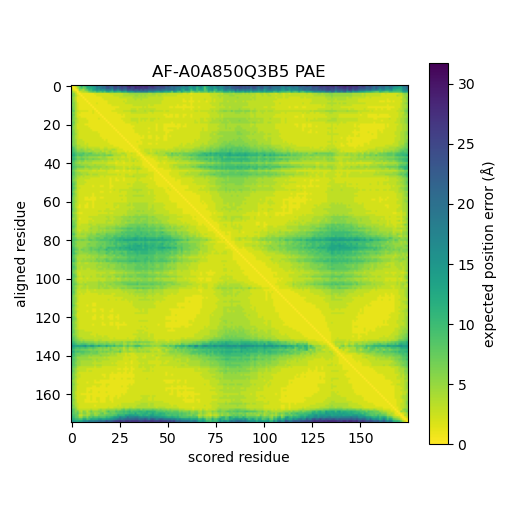 ? 11.600 -3.416 -3.100 1.00 98.12 126 LYS A N 1
ATOM 1033 C CA . LYS A 1 126 ? 13.005 -3.731 -2.788 1.00 98.12 126 LYS A CA 1
ATOM 1034 C C . LYS A 1 126 ? 13.651 -4.608 -3.854 1.00 98.12 126 LYS A C 1
ATOM 1036 O O . LYS A 1 126 ? 14.730 -4.283 -4.326 1.00 98.12 126 LYS A O 1
ATOM 1041 N N . ARG A 1 127 ? 12.973 -5.675 -4.294 1.00 97.88 127 ARG A N 1
ATOM 1042 C CA . ARG A 1 127 ? 13.486 -6.553 -5.364 1.00 97.88 127 ARG A CA 1
ATOM 1043 C C . ARG A 1 127 ? 13.746 -5.790 -6.657 1.00 97.88 127 ARG A C 1
ATOM 1045 O O . ARG A 1 127 ? 14.744 -6.028 -7.330 1.00 97.88 127 ARG A O 1
ATOM 1052 N N . LEU A 1 128 ? 12.838 -4.884 -7.015 1.00 97.25 128 LEU A N 1
ATOM 1053 C CA . LEU A 1 128 ? 13.009 -4.033 -8.185 1.00 97.25 128 LEU A CA 1
ATOM 1054 C C . LEU A 1 128 ? 14.149 -3.025 -7.980 1.00 97.25 128 LEU A C 1
ATOM 1056 O O . LEU A 1 128 ? 14.972 -2.864 -8.871 1.00 97.25 128 LEU A O 1
ATOM 1060 N N . GLN A 1 129 ? 14.251 -2.402 -6.806 1.00 96.94 129 GLN A N 1
ATOM 1061 C CA . GLN A 1 129 ? 15.336 -1.481 -6.460 1.00 96.94 129 GLN A CA 1
ATOM 1062 C C . GLN A 1 129 ? 16.710 -2.170 -6.534 1.00 96.94 129 GLN A C 1
ATOM 1064 O O . GLN A 1 129 ? 17.639 -1.627 -7.127 1.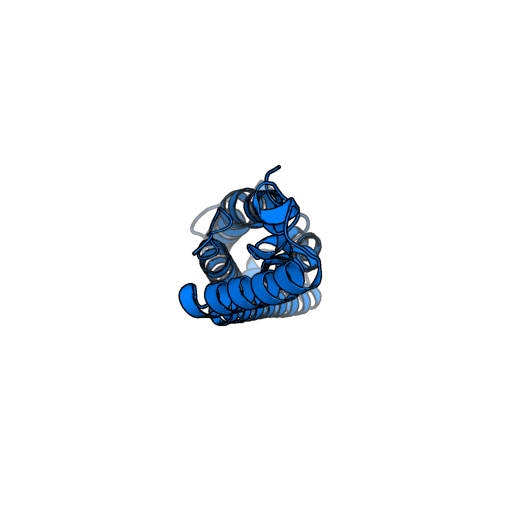00 96.94 129 GLN A O 1
ATOM 1069 N N . GLU A 1 130 ? 16.828 -3.389 -6.005 1.00 96.38 130 GLU A N 1
ATOM 1070 C CA . GLU A 1 130 ? 18.034 -4.220 -6.095 1.00 96.38 130 GLU A CA 1
ATOM 1071 C C . GLU A 1 130 ? 18.392 -4.542 -7.554 1.00 96.38 130 GLU A C 1
ATOM 1073 O O . GLU A 1 130 ? 19.545 -4.375 -7.963 1.00 96.38 130 GLU A O 1
ATOM 1078 N N . ALA A 1 131 ? 17.404 -4.934 -8.365 1.00 95.06 131 ALA A N 1
ATOM 1079 C CA . ALA A 1 131 ? 17.605 -5.216 -9.784 1.00 95.06 131 ALA A CA 1
ATOM 1080 C C . ALA A 1 131 ? 18.085 -3.976 -10.561 1.00 95.06 131 ALA A C 1
ATOM 1082 O O . ALA A 1 131 ? 19.037 -4.069 -11.335 1.00 95.06 131 ALA A O 1
ATOM 1083 N N . LEU A 1 132 ? 17.484 -2.810 -10.303 1.00 93.81 132 LEU A N 1
ATOM 1084 C CA . LEU A 1 132 ? 17.877 -1.541 -10.920 1.00 93.81 132 LEU A CA 1
ATOM 1085 C C . LEU A 1 132 ? 19.273 -1.091 -10.475 1.00 93.81 132 LEU A C 1
ATOM 1087 O O . LEU A 1 132 ? 20.044 -0.620 -11.301 1.00 93.81 132 LEU A O 1
ATOM 1091 N N . SER A 1 133 ? 19.643 -1.303 -9.209 1.00 92.06 133 SER A N 1
ATOM 1092 C CA . SER A 1 133 ? 20.990 -0.978 -8.712 1.00 92.06 133 SER A CA 1
ATOM 1093 C C . SER A 1 133 ? 22.104 -1.811 -9.360 1.00 92.06 133 SER A C 1
ATOM 1095 O O . SER A 1 133 ? 23.264 -1.406 -9.362 1.00 92.06 133 SER A O 1
ATOM 1097 N N . SER A 1 134 ? 21.747 -2.973 -9.916 1.00 91.12 134 SER A N 1
ATOM 1098 C CA . SER A 1 134 ? 22.654 -3.860 -10.653 1.00 91.12 134 SER A CA 1
ATOM 1099 C C . SER A 1 134 ? 22.638 -3.604 -12.166 1.00 91.12 134 SER A C 1
ATOM 1101 O O . SER A 1 134 ? 23.359 -4.275 -12.905 1.00 91.12 134 SER A O 1
ATOM 1103 N N . CYS A 1 135 ? 21.800 -2.679 -12.644 1.00 91.06 135 CYS A N 1
ATOM 1104 C CA . CYS A 1 135 ? 21.720 -2.301 -14.049 1.00 91.06 135 CYS A CA 1
ATOM 1105 C C . CYS A 1 135 ? 22.846 -1.316 -14.400 1.00 91.06 135 CYS A C 1
ATOM 1107 O O . CYS A 1 135 ? 23.162 -0.418 -13.623 1.00 91.06 135 CYS A O 1
ATOM 1109 N N . ASN A 1 136 ? 23.452 -1.482 -15.578 1.00 85.75 136 ASN A N 1
ATOM 1110 C CA . ASN A 1 136 ? 24.562 -0.634 -16.022 1.00 85.75 136 ASN A CA 1
ATOM 1111 C C . ASN A 1 136 ? 24.118 0.793 -16.368 1.00 85.75 136 ASN A C 1
ATOM 1113 O O . ASN A 1 136 ? 24.901 1.725 -16.196 1.00 85.75 136 ASN A O 1
ATOM 1117 N N . ASP A 1 137 ? 22.894 0.944 -16.876 1.00 88.94 137 ASP A N 1
ATOM 1118 C CA . ASP A 1 137 ? 22.315 2.229 -17.253 1.00 88.94 137 ASP A CA 1
ATOM 1119 C C . ASP A 1 137 ? 20.806 2.203 -16.994 1.00 88.94 137 ASP A C 1
ATOM 1121 O O . ASP A 1 137 ? 20.052 1.501 -17.665 1.00 88.94 137 ASP A O 1
ATOM 1125 N N . THR A 1 138 ? 20.373 2.951 -15.982 1.00 87.06 138 THR A N 1
ATOM 1126 C CA . THR A 1 138 ? 18.962 3.070 -15.604 1.00 87.06 138 THR A CA 1
ATOM 1127 C C . THR A 1 138 ? 18.218 4.158 -16.377 1.00 87.06 138 THR A C 1
ATOM 1129 O O . THR A 1 138 ? 17.058 4.428 -16.073 1.00 87.06 138 THR A O 1
ATOM 1132 N N . HIS A 1 139 ? 18.870 4.805 -17.342 1.00 85.62 139 HIS A N 1
ATOM 1133 C CA . HIS A 1 139 ? 18.275 5.800 -18.233 1.00 85.62 139 HIS A CA 1
ATOM 1134 C C . HIS A 1 139 ? 18.061 5.249 -19.648 1.00 85.62 139 HIS A C 1
ATOM 1136 O O . HIS A 1 139 ? 17.376 5.889 -20.443 1.00 85.62 139 HIS A O 1
ATOM 1142 N N . ASP A 1 140 ? 18.588 4.059 -19.949 1.00 90.19 140 ASP A N 1
ATOM 1143 C CA .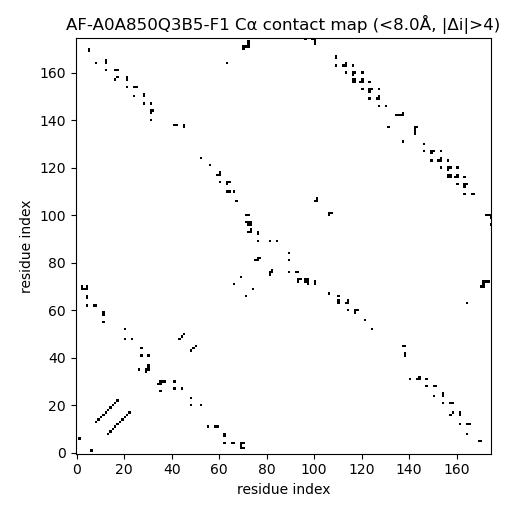 ASP A 1 140 ? 18.339 3.340 -21.199 1.00 90.19 140 ASP A CA 1
ATOM 1144 C C . ASP A 1 140 ? 17.134 2.393 -21.062 1.00 90.19 140 ASP A C 1
ATOM 1146 O O . ASP A 1 140 ? 17.170 1.382 -20.358 1.00 90.19 140 ASP A O 1
ATOM 1150 N N . ILE A 1 141 ? 16.053 2.701 -21.775 1.00 89.88 141 ILE A N 1
ATOM 1151 C CA . ILE A 1 141 ? 14.807 1.922 -21.755 1.00 89.88 141 ILE A CA 1
ATOM 1152 C C . ILE A 1 141 ? 15.010 0.494 -22.241 1.00 89.88 141 ILE A C 1
ATOM 1154 O O . ILE A 1 141 ? 14.430 -0.429 -21.665 1.00 89.88 141 ILE A O 1
ATOM 1158 N N . GLU A 1 142 ? 15.866 0.277 -23.239 1.00 91.81 142 GLU A N 1
ATOM 1159 C CA . GLU A 1 142 ? 16.140 -1.068 -23.749 1.00 91.81 142 GLU A CA 1
ATOM 1160 C C . GLU A 1 142 ? 16.804 -1.938 -22.673 1.00 91.81 142 GLU A C 1
ATOM 1162 O O . GLU A 1 142 ? 16.530 -3.137 -22.573 1.00 91.81 142 GLU A O 1
ATOM 1167 N N . MET A 1 143 ? 17.602 -1.327 -21.791 1.00 92.06 143 MET A N 1
ATOM 1168 C CA . MET A 1 143 ? 18.193 -1.998 -20.628 1.00 92.06 143 MET A CA 1
ATOM 1169 C C . MET A 1 143 ? 17.177 -2.257 -19.511 1.00 92.06 143 MET A C 1
ATOM 1171 O O . MET A 1 143 ? 17.388 -3.151 -18.685 1.00 92.06 143 MET A O 1
ATOM 1175 N N . LEU A 1 144 ? 16.064 -1.517 -19.484 1.00 93.06 144 LEU A N 1
ATOM 1176 C CA . LEU A 1 144 ? 15.017 -1.637 -18.469 1.00 93.06 144 LEU A CA 1
ATOM 1177 C C . LEU A 1 144 ? 13.873 -2.578 -18.859 1.00 93.06 144 LEU A C 1
ATOM 1179 O O . LEU A 1 144 ? 13.242 -3.158 -17.968 1.00 93.06 144 LEU A O 1
ATOM 1183 N N . LYS A 1 145 ? 13.641 -2.805 -20.158 1.00 94.25 145 LYS A N 1
ATOM 1184 C CA . LYS A 1 145 ? 12.657 -3.776 -20.678 1.00 94.25 145 LYS A CA 1
ATOM 1185 C C . LYS A 1 145 ? 12.752 -5.166 -20.022 1.00 94.25 145 LYS A C 1
ATOM 1187 O O . LYS A 1 145 ? 11.709 -5.709 -19.645 1.00 94.25 145 LYS A O 1
ATOM 1192 N N . PRO A 1 146 ? 13.943 -5.746 -19.763 1.00 95.56 146 PRO A N 1
ATOM 1193 C CA . PRO A 1 146 ? 14.060 -7.014 -19.037 1.00 95.56 146 PRO A CA 1
ATOM 1194 C C . PRO A 1 146 ? 13.434 -7.011 -17.630 1.00 95.56 146 PRO A C 1
ATOM 1196 O O . PRO A 1 146 ? 12.982 -8.056 -17.155 1.00 95.56 146 PRO A O 1
ATOM 1199 N N . PHE A 1 147 ? 13.355 -5.855 -16.962 1.00 96.06 147 PHE A N 1
ATOM 1200 C CA . PHE A 1 147 ? 12.765 -5.712 -15.625 1.00 96.06 147 PHE A CA 1
ATOM 1201 C C . PHE A 1 147 ? 11.256 -5.445 -15.645 1.00 96.06 147 PHE A C 1
ATOM 1203 O O . PHE A 1 147 ? 10.646 -5.335 -14.580 1.00 96.06 147 PHE A O 1
ATOM 1210 N N . ARG A 1 148 ? 10.612 -5.388 -16.818 1.00 96.44 148 ARG A N 1
ATOM 1211 C CA . ARG A 1 148 ? 9.169 -5.127 -16.960 1.00 96.44 148 ARG A CA 1
ATOM 1212 C C . ARG A 1 148 ? 8.307 -5.982 -16.025 1.00 96.44 148 ARG A C 1
ATOM 1214 O O . ARG A 1 148 ? 7.393 -5.475 -15.379 1.00 96.44 148 ARG A O 1
ATOM 1221 N N . ASN A 1 149 ? 8.609 -7.275 -15.894 1.00 97.44 149 ASN A N 1
ATOM 1222 C CA . ASN A 1 149 ? 7.851 -8.167 -15.009 1.00 97.44 149 ASN A CA 1
ATOM 1223 C C . ASN A 1 149 ? 7.968 -7.787 -13.522 1.00 97.44 149 ASN A C 1
ATOM 1225 O O . ASN A 1 149 ? 7.019 -7.997 -12.768 1.00 97.44 149 ASN A O 1
ATOM 1229 N N . LEU A 1 150 ? 9.090 -7.198 -13.098 1.00 97.88 150 LEU A N 1
ATOM 1230 C CA . LEU A 1 150 ? 9.260 -6.680 -11.738 1.00 97.88 150 LEU A CA 1
ATOM 1231 C C . LEU A 1 150 ? 8.437 -5.401 -11.525 1.00 97.88 150 LEU A C 1
ATOM 1233 O O . LEU A 1 150 ? 7.763 -5.286 -10.503 1.00 97.88 150 LEU A O 1
ATOM 1237 N N . PHE A 1 151 ? 8.404 -4.490 -12.506 1.00 97.94 151 PHE A N 1
ATOM 1238 C CA . PHE A 1 151 ? 7.512 -3.320 -12.479 1.00 97.94 151 PHE A CA 1
ATOM 1239 C C . PHE A 1 151 ? 6.034 -3.723 -12.429 1.00 97.94 151 PHE A C 1
ATOM 1241 O O . PHE A 1 151 ? 5.265 -3.175 -11.638 1.00 97.94 151 PHE A O 1
ATOM 1248 N N . LEU A 1 152 ? 5.637 -4.724 -13.219 1.00 98.12 152 LEU A N 1
ATOM 1249 C CA . LEU A 1 152 ? 4.281 -5.271 -13.193 1.00 98.12 152 LEU A CA 1
ATOM 1250 C C . LEU A 1 152 ? 3.958 -5.910 -11.836 1.00 98.12 152 LEU A C 1
ATOM 1252 O O . LEU A 1 152 ? 2.860 -5.711 -11.310 1.00 98.12 152 LEU A O 1
ATOM 1256 N N . GLY A 1 153 ? 4.920 -6.631 -11.254 1.00 98.31 153 GLY A N 1
ATOM 1257 C CA . GLY A 1 153 ? 4.833 -7.172 -9.901 1.00 98.31 153 GLY A CA 1
ATOM 1258 C C . GLY A 1 153 ? 4.560 -6.073 -8.876 1.00 98.31 153 GLY A C 1
ATOM 1259 O O . GLY A 1 153 ? 3.552 -6.139 -8.173 1.00 98.31 153 GLY A O 1
ATOM 1260 N N . LEU A 1 154 ? 5.370 -5.011 -8.866 1.00 98.50 154 LEU A N 1
ATOM 1261 C CA . LEU A 1 154 ? 5.165 -3.857 -7.987 1.00 98.50 154 LEU A CA 1
ATOM 1262 C C . LEU A 1 154 ? 3.786 -3.216 -8.193 1.00 98.50 154 LEU A C 1
ATOM 1264 O O . LEU A 1 154 ? 3.058 -3.012 -7.223 1.00 98.50 154 LEU A O 1
ATOM 1268 N N . LEU A 1 155 ? 3.380 -2.961 -9.440 1.00 98.50 155 LEU A N 1
ATOM 1269 C CA . LEU A 1 155 ? 2.062 -2.401 -9.746 1.00 98.50 155 LEU A CA 1
ATOM 1270 C C . LEU A 1 155 ? 0.927 -3.276 -9.192 1.00 98.50 155 LEU A C 1
ATOM 1272 O O . LEU A 1 155 ? -0.048 -2.760 -8.636 1.00 98.50 155 LEU A O 1
ATOM 1276 N N . SER A 1 156 ? 1.037 -4.597 -9.343 1.00 98.50 156 SER A N 1
ATOM 1277 C CA . SER A 1 156 ? 0.037 -5.542 -8.845 1.00 98.50 156 SER A CA 1
ATOM 1278 C C . SER A 1 156 ? -0.070 -5.507 -7.316 1.00 98.50 156 SER A C 1
ATOM 1280 O O . SER A 1 156 ? -1.181 -5.384 -6.791 1.00 98.50 156 SER A O 1
ATOM 1282 N N . SER A 1 157 ? 1.065 -5.479 -6.616 1.00 98.56 157 SER A N 1
ATOM 1283 C CA . SER A 1 157 ? 1.136 -5.397 -5.155 1.00 98.56 157 SER A CA 1
ATOM 1284 C C . SER A 1 157 ? 0.629 -4.047 -4.635 1.00 98.56 157 SER A C 1
ATOM 1286 O O . SER A 1 157 ? -0.155 -4.003 -3.690 1.00 98.56 157 SER A O 1
ATOM 1288 N N . CYS A 1 158 ? 0.957 -2.933 -5.300 1.00 98.62 158 CYS A N 1
ATOM 1289 C CA . CYS A 1 158 ? 0.406 -1.611 -4.978 1.00 98.62 158 CYS A CA 1
ATOM 1290 C C . CYS A 1 158 ? -1.124 -1.573 -5.120 1.00 98.62 158 CYS A C 1
ATOM 1292 O O . CYS A 1 158 ? -1.819 -1.014 -4.270 1.00 98.62 158 CYS A O 1
ATOM 1294 N N . ARG A 1 159 ? -1.681 -2.192 -6.171 1.00 98.50 159 ARG A N 1
ATOM 1295 C CA . ARG A 1 159 ? -3.139 -2.309 -6.350 1.00 98.50 159 ARG A CA 1
ATOM 1296 C C . ARG A 1 159 ? -3.778 -3.185 -5.272 1.00 98.50 159 ARG A C 1
ATOM 1298 O O . ARG A 1 159 ? -4.880 -2.869 -4.824 1.00 98.50 159 ARG A O 1
ATOM 1305 N N . ALA A 1 160 ? -3.119 -4.268 -4.865 1.00 98.56 160 ALA A N 1
ATOM 1306 C CA . ALA A 1 160 ? -3.582 -5.123 -3.775 1.00 98.56 160 ALA A CA 1
ATOM 1307 C C . ALA A 1 160 ? -3.605 -4.364 -2.440 1.00 98.56 160 ALA A C 1
ATOM 1309 O O . ALA A 1 160 ? -4.635 -4.367 -1.764 1.00 98.56 160 ALA A O 1
ATOM 1310 N N . LEU A 1 161 ? -2.530 -3.634 -2.122 1.00 98.56 161 LEU A N 1
ATOM 1311 C CA . LEU A 1 161 ? -2.449 -2.760 -0.951 1.00 98.56 161 LEU A CA 1
ATOM 1312 C C . LEU A 1 161 ? -3.567 -1.720 -0.957 1.00 98.56 161 LEU A C 1
ATOM 1314 O O . LEU A 1 161 ? -4.299 -1.590 0.022 1.00 98.56 161 LEU A O 1
ATOM 1318 N N . SER A 1 162 ? -3.759 -1.035 -2.084 1.00 98.12 162 SER A N 1
ATOM 1319 C CA . SER A 1 162 ? -4.814 -0.035 -2.205 1.00 98.12 162 SER A CA 1
ATOM 1320 C C . SER A 1 162 ? -6.201 -0.624 -1.932 1.00 98.12 162 SER A C 1
ATOM 1322 O O . SER A 1 162 ? -6.948 -0.105 -1.101 1.00 98.12 162 SER A O 1
ATOM 1324 N N . LYS A 1 163 ? -6.522 -1.768 -2.549 1.00 97.94 163 LYS A N 1
ATOM 1325 C CA . LYS A 1 163 ? -7.785 -2.483 -2.314 1.00 97.94 163 LYS A CA 1
ATOM 1326 C C . LYS A 1 163 ? -7.938 -2.950 -0.868 1.00 97.94 163 LYS A C 1
ATOM 1328 O O . LYS A 1 163 ? -9.056 -2.977 -0.360 1.00 97.94 163 LYS A O 1
ATOM 1333 N N . ALA A 1 164 ? -6.855 -3.354 -0.207 1.00 97.75 164 ALA A N 1
ATOM 1334 C CA . ALA A 1 164 ? -6.897 -3.747 1.196 1.00 97.75 164 ALA A CA 1
ATOM 1335 C C . ALA A 1 164 ? -7.212 -2.540 2.095 1.00 97.75 164 ALA A C 1
ATOM 1337 O O . ALA A 1 164 ? -8.120 -2.617 2.921 1.00 97.75 164 ALA A O 1
ATOM 1338 N N . VAL A 1 165 ? -6.556 -1.397 1.863 1.00 96.81 165 VAL A N 1
ATOM 1339 C CA . VAL A 1 165 ? -6.784 -0.153 2.620 1.00 96.81 165 VAL A CA 1
ATOM 1340 C C . VAL A 1 165 ? -8.173 0.453 2.350 1.00 96.81 165 VAL A C 1
ATOM 1342 O O . VAL A 1 165 ? -8.782 1.083 3.221 1.00 96.81 165 VAL A O 1
ATOM 1345 N N . GLU A 1 166 ? -8.735 0.243 1.159 1.00 95.50 166 GLU A N 1
ATOM 1346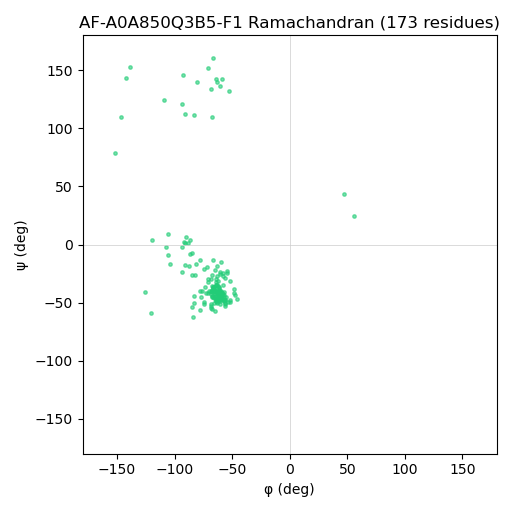 C CA . GLU A 1 166 ? -10.103 0.661 0.832 1.00 95.50 166 GLU A CA 1
ATOM 1347 C C . GLU A 1 166 ? -11.170 -0.025 1.687 1.00 95.50 166 GLU A C 1
ATOM 1349 O O . GLU A 1 166 ? -12.193 0.595 1.974 1.00 95.50 166 GLU A O 1
ATOM 1354 N N . LYS A 1 167 ? -10.934 -1.269 2.119 1.00 94.75 167 LYS A N 1
ATOM 1355 C CA . LYS A 1 167 ? -11.911 -2.045 2.898 1.00 94.75 167 LYS A CA 1
ATOM 1356 C C . LYS A 1 167 ? -12.092 -1.540 4.326 1.00 94.75 167 LYS A C 1
ATOM 1358 O O . LYS A 1 167 ? -13.107 -1.859 4.945 1.00 94.75 167 LYS A O 1
ATOM 1363 N N . PHE A 1 168 ? -11.143 -0.771 4.856 1.00 93.06 168 PHE A N 1
ATOM 1364 C CA . PHE A 1 168 ? -11.308 -0.169 6.172 1.00 93.06 168 PHE A CA 1
ATOM 1365 C C . PHE A 1 168 ? -12.495 0.810 6.186 1.00 93.06 168 PHE A C 1
ATOM 1367 O O . PHE A 1 168 ? -12.684 1.580 5.236 1.00 93.06 168 PHE A O 1
ATOM 1374 N N . PRO A 1 169 ? -13.295 0.817 7.265 1.00 88.75 169 PRO A N 1
ATOM 1375 C CA . PRO A 1 169 ? -14.396 1.756 7.413 1.00 88.75 169 PRO A CA 1
ATOM 1376 C C . PRO A 1 169 ? -13.879 3.200 7.492 1.00 88.75 169 PRO A C 1
ATOM 1378 O O . PRO A 1 169 ? -12.858 3.479 8.112 1.00 88.75 169 PRO A O 1
ATOM 1381 N N . SER A 1 170 ? -14.616 4.130 6.880 1.00 83.81 170 SER A N 1
ATOM 1382 C CA . SER A 1 170 ? -14.283 5.563 6.869 1.00 83.81 170 SER A CA 1
ATOM 1383 C C . SER A 1 170 ? -14.625 6.299 8.165 1.00 83.81 170 SER A C 1
ATOM 1385 O O . SER A 1 170 ? -14.219 7.442 8.359 1.00 83.81 170 SER A O 1
ATOM 1387 N N . GLU A 1 171 ? -15.414 5.664 9.026 1.00 83.25 171 GLU A N 1
ATOM 1388 C CA . GLU A 1 171 ? -15.915 6.211 10.281 1.00 83.25 171 GLU A CA 1
ATOM 1389 C C . GLU A 1 171 ? -15.841 5.132 11.357 1.00 83.25 171 GLU A C 1
ATOM 1391 O O . GLU A 1 171 ? -15.912 3.935 11.056 1.00 83.25 171 GLU A O 1
ATOM 1396 N N . VAL A 1 172 ? -15.713 5.553 12.616 1.00 80.31 172 VAL A N 1
ATOM 1397 C CA . VAL A 1 172 ? -15.772 4.622 13.741 1.00 80.31 172 VAL A CA 1
ATOM 1398 C C . VAL A 1 172 ? -17.187 4.070 13.825 1.00 80.31 172 VAL A C 1
ATOM 1400 O O . VAL A 1 172 ? -18.134 4.779 14.160 1.00 80.31 172 VAL A O 1
ATOM 1403 N N . ARG A 1 173 ? -17.333 2.789 13.493 1.00 76.00 173 ARG A N 1
ATOM 1404 C CA . ARG A 1 173 ? -18.616 2.097 13.571 1.00 76.00 173 ARG A CA 1
ATOM 1405 C C . AR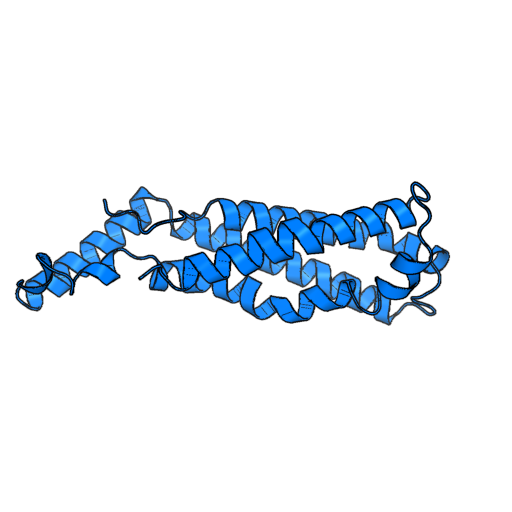G A 1 173 ? -18.837 1.631 14.997 1.00 76.00 173 ARG A C 1
ATOM 1407 O O . AR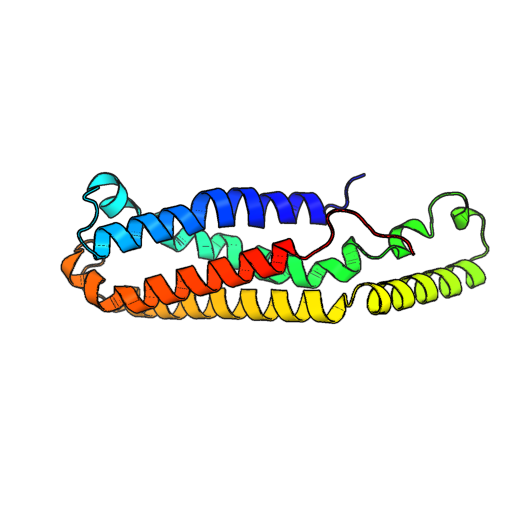G A 1 173 ? -18.137 0.742 15.473 1.00 76.00 173 ARG A O 1
ATOM 1414 N N . VAL A 1 174 ? -19.805 2.239 15.669 1.00 66.25 174 VAL A N 1
ATOM 1415 C CA . VAL A 1 174 ? -20.241 1.815 16.998 1.00 66.25 174 VAL A CA 1
ATOM 1416 C C . VAL A 1 174 ? -21.418 0.867 16.817 1.00 66.25 174 VAL A C 1
ATOM 1418 O O . VAL A 1 174 ? -22.404 1.259 16.206 1.00 66.25 174 VAL A O 1
ATOM 1421 N N . VAL A 1 175 ? -21.246 -0.360 17.321 1.00 56.31 175 VAL A N 1
ATOM 1422 C CA . VAL A 1 175 ? -22.241 -1.443 17.457 1.00 56.31 175 VAL A CA 1
ATOM 1423 C C . VAL A 1 175 ? -23.259 -1.509 16.320 1.00 56.31 175 VAL A C 1
ATOM 1425 O O . VAL A 1 175 ? -24.363 -0.947 16.444 1.00 56.31 175 VAL A O 1
#

pLDDT: mean 93.43, std 7.54, range [45.38, 98.62]

Radius of gyration: 20.86 Å; Cα contacts (8 Å, |Δi|>4): 153; chains: 1; bounding box: 48×25×64 Å

Nearest PDB structures (foldseek):
  5izt-assembly2_B  TM=3.554E-01  e=1.597E+00  Borreliella burgdorferi B31
  6r1j-assembly1_J-2  TM=1.976E-01  e=3.037E+00  Aeromonas hydrophila J-1